Protein AF-A0A7U9HAM4-F1 (afdb_monomer_lite)

pLDDT: mean 72.99, std 14.91, range [41.81, 91.31]

Organism: NCBI:txid1200984

Radius of gyration: 22.61 Å; chains: 1; bounding box: 63×21×62 Å

Secondary structure (DSSP, 8-state):
--------------------HHHHHHHHHHHHHHHHHHHHHHHHHHH----STTSS-HHHHHHHHHHHHHHHHHTTTTS---

Structure (mmCIF, N/CA/C/O backbone):
data_AF-A0A7U9HAM4-F1
#
_entry.id   AF-A0A7U9HAM4-F1
#
loop_
_atom_site.group_PDB
_atom_site.id
_atom_site.type_symbol
_atom_site.label_atom_id
_atom_site.label_alt_id
_atom_site.label_comp_id
_atom_site.label_asym_id
_atom_site.label_entity_id
_atom_site.label_seq_id
_atom_site.pdbx_PDB_ins_code
_atom_site.Cartn_x
_atom_site.Cartn_y
_atom_site.Cartn_z
_atom_site.occupancy
_atom_site.B_iso_or_equiv
_atom_site.auth_seq_id
_atom_site.auth_comp_id
_atom_site.auth_asym_id
_atom_site.auth_atom_id
_atom_site.pdbx_PDB_model_num
ATOM 1 N N . MET A 1 1 ? -47.613 12.450 45.733 1.00 42.66 1 MET A N 1
ATOM 2 C CA . MET A 1 1 ? -47.413 12.615 44.276 1.00 42.66 1 MET A CA 1
ATOM 3 C C . MET A 1 1 ? -46.002 12.138 43.950 1.00 42.66 1 MET A C 1
ATOM 5 O O . MET A 1 1 ? -45.044 12.785 44.342 1.00 42.66 1 MET A O 1
ATOM 9 N N . ASN A 1 2 ? -45.875 10.921 43.414 1.00 45.38 2 ASN A N 1
ATOM 10 C CA . ASN A 1 2 ? -44.614 10.173 43.331 1.00 45.38 2 ASN A CA 1
ATOM 11 C C . ASN A 1 2 ? -43.997 10.362 41.934 1.00 45.38 2 ASN A C 1
ATOM 13 O O . ASN A 1 2 ? -44.565 9.907 40.940 1.00 45.38 2 ASN A O 1
ATOM 17 N N . THR A 1 3 ? -42.885 11.091 41.840 1.00 49.16 3 THR A N 1
ATOM 18 C CA . THR A 1 3 ? -42.224 11.422 40.573 1.00 49.16 3 THR A CA 1
ATOM 19 C C . THR A 1 3 ? -41.408 10.226 40.083 1.00 49.16 3 THR A C 1
ATOM 21 O O . THR A 1 3 ? -40.273 9.990 40.495 1.00 49.16 3 THR A O 1
ATOM 24 N N . LYS A 1 4 ? -41.994 9.435 39.176 1.00 53.72 4 LYS A N 1
ATOM 25 C CA . LYS A 1 4 ? -41.273 8.369 38.471 1.00 53.72 4 LYS A CA 1
ATOM 26 C C . LYS A 1 4 ? -40.170 8.997 37.613 1.00 53.72 4 LYS A C 1
ATOM 28 O O . LYS A 1 4 ? -40.442 9.542 36.549 1.00 53.72 4 LYS A O 1
ATOM 33 N N . ARG A 1 5 ? -38.914 8.908 38.066 1.00 57.44 5 ARG A N 1
ATOM 34 C CA . ARG A 1 5 ? -37.739 9.173 37.226 1.00 57.44 5 ARG A CA 1
ATOM 35 C C . ARG A 1 5 ? -37.690 8.114 36.128 1.00 57.44 5 ARG A C 1
ATOM 37 O O . ARG A 1 5 ? -37.322 6.967 36.377 1.00 57.44 5 ARG A O 1
ATOM 44 N N . THR A 1 6 ? -38.061 8.497 34.915 1.00 53.06 6 THR A N 1
ATOM 45 C CA . THR A 1 6 ? -37.802 7.719 33.705 1.00 53.06 6 THR A CA 1
ATOM 46 C C . THR A 1 6 ? -36.289 7.627 33.518 1.00 53.06 6 THR A C 1
ATOM 48 O O . THR A 1 6 ? -35.645 8.590 33.102 1.00 53.06 6 THR A O 1
ATOM 51 N N . LYS A 1 7 ? -35.700 6.483 33.885 1.00 55.84 7 LYS A N 1
ATOM 52 C CA . LYS A 1 7 ? -34.324 6.147 33.513 1.00 55.84 7 LYS A CA 1
ATOM 53 C C . LYS A 1 7 ? -34.283 6.106 31.990 1.00 55.84 7 LYS A C 1
ATOM 55 O O . LYS A 1 7 ? -34.916 5.237 31.394 1.00 55.84 7 LYS A O 1
ATOM 60 N N . GLN A 1 8 ? -33.588 7.059 31.372 1.00 58.03 8 GLN A N 1
ATOM 61 C CA . GLN A 1 8 ? -33.303 6.971 29.948 1.00 58.03 8 GLN A CA 1
ATOM 62 C C . GLN A 1 8 ? -32.580 5.644 29.693 1.00 58.03 8 GLN A C 1
ATOM 64 O O . GLN A 1 8 ? -31.648 5.318 30.441 1.00 58.03 8 GLN A O 1
ATOM 69 N N . PRO A 1 9 ? -33.002 4.853 28.695 1.00 49.91 9 PRO A N 1
ATOM 70 C CA . PRO A 1 9 ? -32.227 3.704 28.284 1.00 49.91 9 PRO A CA 1
ATOM 71 C C . PRO A 1 9 ? -30.886 4.249 27.801 1.00 49.91 9 PRO A C 1
ATOM 73 O O . PRO A 1 9 ? -30.808 4.905 26.767 1.00 49.91 9 PRO A O 1
ATOM 76 N N . GLN A 1 10 ? -29.828 4.012 28.578 1.00 56.81 10 GLN A N 1
ATOM 77 C CA . GLN A 1 10 ? -28.472 4.084 28.064 1.00 56.81 10 GLN A CA 1
ATOM 78 C C . GLN A 1 10 ? -28.389 3.005 26.992 1.00 56.81 10 GLN A C 1
ATOM 80 O O . GLN A 1 10 ? -28.041 1.856 27.269 1.00 56.81 10 GLN A O 1
ATOM 85 N N . THR A 1 11 ? -28.766 3.354 25.767 1.00 53.03 11 THR A N 1
ATOM 86 C CA . THR A 1 11 ? -28.330 2.630 24.591 1.00 53.03 11 THR A CA 1
ATOM 87 C C . THR A 1 11 ? -26.814 2.704 24.647 1.00 53.03 11 THR A C 1
ATOM 89 O O . THR A 1 11 ? -26.206 3.693 24.241 1.00 53.03 11 THR A O 1
ATOM 92 N N . LYS A 1 12 ? -26.194 1.665 25.218 1.00 49.31 12 LYS A N 1
ATOM 93 C CA . LYS A 1 12 ? -24.844 1.242 24.873 1.00 49.31 12 LYS A CA 1
ATOM 94 C C . LYS A 1 12 ? -24.897 0.936 23.380 1.00 49.31 12 LYS A C 1
ATOM 96 O O . LYS A 1 12 ? -24.996 -0.222 22.989 1.00 49.31 12 LYS A O 1
ATOM 101 N N . ILE A 1 13 ? -24.921 1.983 22.557 1.00 53.16 13 ILE A N 1
ATOM 102 C CA . ILE A 1 13 ? -24.575 1.892 21.149 1.00 53.16 13 ILE A CA 1
ATOM 103 C C . ILE A 1 13 ? -23.194 1.270 21.212 1.00 53.16 13 ILE A C 1
ATOM 105 O O . ILE A 1 13 ? -22.305 1.808 21.882 1.00 53.16 13 ILE A O 1
ATOM 109 N N . GLY A 1 14 ? -23.135 0.025 20.737 1.00 47.53 14 GLY A N 1
ATOM 110 C CA . GLY A 1 14 ? -22.041 -0.892 20.985 1.00 47.53 14 GLY A CA 1
ATOM 111 C C . GLY A 1 14 ? -20.747 -0.137 20.817 1.00 47.53 14 GLY A C 1
ATOM 112 O O . GLY A 1 14 ? -20.605 0.585 19.838 1.00 47.53 14 GLY A O 1
ATOM 113 N N . ARG A 1 15 ? -19.878 -0.243 21.826 1.00 46.03 15 ARG A N 1
ATOM 114 C CA . ARG A 1 15 ? -18.501 0.240 21.824 1.00 46.03 15 ARG A CA 1
ATOM 115 C C . ARG A 1 15 ? -17.948 -0.049 20.431 1.00 46.03 15 ARG A C 1
ATOM 117 O O . ARG A 1 15 ? -17.552 -1.185 20.177 1.00 46.03 15 ARG A O 1
ATOM 124 N N . LEU A 1 16 ? -18.039 0.933 19.523 1.00 53.12 16 LEU A N 1
ATOM 125 C CA . LEU A 1 16 ? -17.499 0.834 18.179 1.00 53.12 16 LEU A CA 1
ATOM 126 C C . LEU A 1 16 ? -16.060 0.491 18.484 1.00 53.12 16 LEU A C 1
ATOM 128 O O . LEU A 1 16 ? -15.443 1.196 19.293 1.00 53.12 16 LEU A O 1
ATOM 132 N N . HIS A 1 17 ? -15.628 -0.689 18.051 1.00 52.19 17 HIS A N 1
ATOM 133 C CA . HIS A 1 17 ? -14.341 -1.253 18.415 1.00 52.19 17 HIS A CA 1
ATOM 134 C C . HIS A 1 17 ? -13.315 -0.336 17.754 1.00 52.19 17 HIS A C 1
ATOM 136 O O . HIS A 1 17 ? -12.843 -0.609 16.657 1.00 52.19 17 HIS A O 1
ATOM 142 N N . THR A 1 18 ? -13.074 0.815 18.381 1.00 52.72 18 THR A N 1
ATOM 143 C CA . THR A 1 18 ? -12.171 1.867 17.961 1.00 52.72 18 THR A CA 1
ATOM 144 C C . THR A 1 18 ? -10.853 1.158 18.005 1.00 52.72 18 THR A C 1
ATOM 146 O O . THR A 1 18 ? -10.318 0.851 19.074 1.00 52.72 18 THR A O 1
ATOM 149 N N . ARG A 1 19 ? -10.440 0.712 16.821 1.00 54.75 19 ARG A N 1
ATOM 150 C CA . ARG A 1 19 ? -9.265 -0.116 16.642 1.00 54.75 19 ARG A CA 1
ATOM 151 C C . ARG A 1 19 ? -8.149 0.566 17.409 1.00 54.75 19 ARG A C 1
ATOM 153 O O . ARG A 1 19 ? -7.939 1.767 17.234 1.00 54.75 19 ARG A O 1
ATOM 160 N N . SER A 1 20 ? -7.505 -0.173 18.309 1.00 60.88 20 SER A N 1
ATOM 161 C CA . SER A 1 20 ? -6.521 0.358 19.252 1.00 60.88 20 SER A CA 1
ATOM 162 C C . SER A 1 20 ? -5.588 1.320 18.516 1.00 60.88 20 SER A C 1
ATOM 164 O O . SER A 1 20 ? -5.095 0.950 17.451 1.00 60.88 20 SER A O 1
ATOM 166 N N . ALA A 1 21 ? -5.334 2.523 19.039 1.00 61.75 21 ALA A N 1
ATOM 167 C CA . ALA A 1 21 ? -4.495 3.545 18.393 1.00 61.75 21 ALA A CA 1
ATOM 168 C C . ALA A 1 21 ? -3.242 3.008 17.641 1.00 61.75 21 ALA A C 1
ATOM 170 O O . ALA A 1 21 ? -3.040 3.406 16.491 1.00 61.75 21 ALA A O 1
ATOM 171 N N . PRO A 1 22 ? -2.454 2.047 18.176 1.00 63.88 22 PRO A N 1
ATOM 172 C CA . PRO A 1 22 ? -1.327 1.451 17.442 1.00 63.88 22 PRO A CA 1
ATOM 173 C C . PRO A 1 22 ? -1.718 0.702 16.155 1.00 63.88 22 PRO A C 1
ATOM 175 O O . PRO A 1 22 ? -1.002 0.765 15.157 1.00 63.88 22 PRO A O 1
ATOM 178 N N . SER A 1 23 ? -2.874 0.035 16.125 1.00 69.25 23 SER A N 1
ATOM 179 C CA . SER A 1 23 ? -3.376 -0.653 14.926 1.00 69.25 23 SER A CA 1
ATOM 180 C C . SER A 1 23 ? -3.734 0.308 13.790 1.00 69.25 23 SER A C 1
ATOM 182 O O . SER A 1 23 ? -3.621 -0.068 12.622 1.00 69.25 23 SER A O 1
ATOM 184 N N . ARG A 1 24 ? -4.107 1.544 14.140 1.00 72.81 24 ARG A N 1
ATOM 185 C CA . ARG A 1 24 ? -4.437 2.618 13.205 1.00 72.81 24 ARG A CA 1
ATOM 186 C C . ARG A 1 24 ? -3.180 3.235 12.593 1.00 72.81 24 ARG A C 1
ATOM 188 O O . ARG A 1 24 ? -3.123 3.399 11.379 1.00 72.81 24 ARG A O 1
ATOM 195 N N . ILE A 1 25 ? -2.161 3.507 13.413 1.00 80.62 25 ILE A N 1
ATOM 196 C CA . ILE A 1 25 ? -0.853 4.021 12.961 1.00 80.62 25 ILE A CA 1
ATOM 197 C C . ILE A 1 25 ? -0.194 3.027 12.001 1.00 80.62 25 ILE A C 1
ATOM 199 O O . ILE A 1 25 ? 0.258 3.415 10.927 1.00 80.62 25 ILE A O 1
ATOM 203 N N . PHE A 1 26 ? -0.213 1.735 12.344 1.00 82.81 26 PHE A N 1
ATOM 204 C CA . PHE A 1 26 ? 0.313 0.687 11.470 1.00 82.81 26 PHE A CA 1
ATOM 205 C C . PHE A 1 26 ? -0.428 0.620 10.126 1.00 82.81 26 PHE A C 1
ATOM 207 O O . PHE A 1 26 ? 0.197 0.450 9.085 1.00 82.81 26 PHE A O 1
ATOM 214 N N . GLY A 1 27 ? -1.754 0.802 10.132 1.00 83.44 27 GLY A N 1
ATOM 215 C CA . GLY A 1 27 ? -2.546 0.875 8.902 1.00 83.44 27 GLY A CA 1
ATOM 216 C C . GLY A 1 27 ? -2.139 2.035 7.996 1.00 83.44 27 GLY A C 1
ATOM 217 O O . GLY A 1 27 ? -1.965 1.838 6.797 1.00 83.44 27 GLY A O 1
ATOM 218 N N . TRP A 1 28 ? -1.922 3.223 8.569 1.00 85.50 28 TRP A N 1
ATOM 219 C CA . TRP A 1 28 ? -1.437 4.385 7.820 1.00 85.50 28 TRP A CA 1
ATOM 220 C C . TRP A 1 28 ? -0.032 4.173 7.262 1.00 85.50 28 TRP A C 1
ATOM 222 O O . TRP A 1 28 ? 0.204 4.477 6.096 1.00 85.50 28 TRP A O 1
ATOM 232 N N . ALA A 1 29 ? 0.883 3.619 8.060 1.00 88.00 29 ALA A N 1
ATOM 233 C CA . ALA A 1 29 ? 2.235 3.308 7.606 1.00 88.00 29 ALA A CA 1
ATOM 234 C C . ALA A 1 29 ? 2.219 2.326 6.425 1.00 88.00 29 ALA A C 1
ATOM 236 O O . ALA A 1 29 ? 2.866 2.573 5.411 1.00 88.00 29 ALA A O 1
ATOM 237 N N . LEU A 1 30 ? 1.428 1.254 6.526 1.00 89.62 30 LEU A N 1
ATOM 238 C CA . LEU A 1 30 ? 1.286 0.263 5.461 1.00 89.62 30 LEU A CA 1
ATOM 239 C C . LEU A 1 30 ? 0.667 0.866 4.193 1.00 89.62 30 LEU A C 1
ATOM 241 O O . LEU A 1 30 ? 1.128 0.571 3.092 1.00 89.62 30 LEU A O 1
ATOM 245 N N . LEU A 1 31 ? -0.344 1.727 4.342 1.00 89.12 31 LEU A N 1
ATOM 246 C CA . LEU A 1 31 ? -0.984 2.417 3.223 1.00 89.12 31 LEU A CA 1
ATOM 247 C C . LEU A 1 31 ? 0.019 3.294 2.468 1.00 89.12 31 LEU A C 1
ATOM 249 O O . LEU A 1 31 ? 0.143 3.167 1.251 1.00 89.12 31 LEU A O 1
ATOM 253 N N . TRP A 1 32 ? 0.762 4.141 3.184 1.00 90.94 32 TRP A N 1
ATOM 254 C CA . TRP A 1 32 ? 1.764 5.016 2.576 1.00 90.94 32 TRP A CA 1
ATOM 255 C C . TRP A 1 32 ? 2.894 4.227 1.921 1.00 90.94 32 TRP A C 1
ATOM 257 O O . TRP A 1 32 ? 3.246 4.510 0.780 1.00 90.94 32 TRP A O 1
ATOM 267 N N . LEU A 1 33 ? 3.417 3.204 2.599 1.00 90.19 33 LEU A N 1
ATOM 268 C CA . LEU A 1 33 ? 4.464 2.345 2.048 1.00 90.19 33 LEU A CA 1
ATOM 269 C C . LEU A 1 33 ? 4.007 1.670 0.745 1.00 90.19 33 LEU A C 1
ATOM 271 O O . LEU A 1 33 ? 4.743 1.654 -0.237 1.00 90.19 33 LEU A O 1
ATOM 275 N N . SER A 1 34 ? 2.774 1.165 0.717 1.00 88.44 34 SER A N 1
ATOM 276 C CA . SER A 1 34 ? 2.214 0.501 -0.465 1.00 88.44 34 SER A CA 1
ATOM 277 C C . SER A 1 34 ? 2.029 1.472 -1.633 1.00 88.44 34 SER A C 1
ATOM 279 O O . SER A 1 34 ? 2.344 1.124 -2.767 1.00 88.44 34 SER A O 1
ATOM 281 N N . LEU A 1 35 ? 1.587 2.708 -1.367 1.00 90.56 35 LEU A N 1
ATOM 282 C CA . LEU A 1 35 ? 1.510 3.760 -2.387 1.00 90.56 35 LEU A CA 1
ATOM 283 C C . LEU A 1 35 ? 2.886 4.112 -2.958 1.00 90.56 35 LEU A C 1
ATOM 285 O O . LEU A 1 35 ? 3.015 4.265 -4.169 1.00 90.56 35 LEU A O 1
ATOM 289 N N . VAL A 1 36 ? 3.912 4.207 -2.107 1.00 90.88 36 VAL A N 1
ATOM 290 C CA . VAL A 1 36 ? 5.289 4.475 -2.550 1.00 90.88 36 VAL A CA 1
ATOM 291 C C . VAL A 1 36 ? 5.793 3.353 -3.454 1.00 90.88 36 VAL A C 1
ATOM 293 O O . VAL A 1 36 ? 6.353 3.641 -4.504 1.00 90.88 36 VAL A O 1
ATOM 296 N N . VAL A 1 37 ? 5.552 2.086 -3.105 1.00 87.94 37 VAL A N 1
ATOM 297 C CA . VAL A 1 37 ? 5.945 0.941 -3.945 1.00 87.94 37 VAL A CA 1
ATOM 298 C C . VAL A 1 37 ? 5.264 0.988 -5.315 1.00 87.94 37 VAL A C 1
ATOM 300 O O . VAL A 1 37 ? 5.936 0.803 -6.326 1.00 87.94 37 VAL A O 1
ATOM 303 N N . ILE A 1 38 ? 3.960 1.286 -5.370 1.00 87.31 38 ILE A N 1
ATOM 304 C CA . ILE A 1 38 ? 3.236 1.435 -6.645 1.00 87.31 38 ILE A CA 1
ATOM 305 C C . ILE A 1 38 ? 3.822 2.589 -7.464 1.00 87.31 38 ILE A C 1
ATOM 307 O O . ILE A 1 38 ? 4.059 2.429 -8.658 1.00 87.31 38 ILE A O 1
ATOM 311 N N . ALA A 1 39 ? 4.069 3.739 -6.831 1.00 87.25 39 ALA A N 1
ATOM 312 C CA . ALA A 1 39 ? 4.620 4.912 -7.501 1.00 87.25 39 ALA A CA 1
ATOM 313 C C . ALA A 1 39 ? 6.028 4.648 -8.049 1.00 87.25 39 ALA A C 1
ATOM 315 O O . ALA A 1 39 ? 6.312 5.006 -9.187 1.00 87.25 39 ALA A O 1
ATOM 316 N N . LEU A 1 40 ? 6.890 3.980 -7.277 1.00 85.94 40 LEU A N 1
ATOM 317 C CA . LEU A 1 40 ? 8.217 3.572 -7.735 1.00 85.94 40 LEU A CA 1
ATOM 318 C C . LEU A 1 40 ? 8.109 2.606 -8.916 1.00 85.94 40 LEU A C 1
ATOM 320 O O . LEU A 1 40 ? 8.704 2.879 -9.950 1.00 85.94 40 LEU A O 1
ATOM 324 N N . ASN A 1 41 ? 7.285 1.559 -8.813 1.00 85.88 41 ASN A N 1
ATOM 325 C CA . ASN A 1 41 ? 7.084 0.590 -9.896 1.00 85.88 41 ASN A CA 1
ATOM 326 C C . ASN A 1 41 ? 6.550 1.246 -11.181 1.00 85.88 41 ASN A C 1
ATOM 328 O O . ASN A 1 41 ? 6.910 0.835 -12.282 1.00 85.88 41 ASN A O 1
ATOM 332 N N . TRP A 1 42 ? 5.706 2.273 -11.043 1.00 84.31 42 TRP A N 1
ATOM 333 C CA . TRP A 1 42 ? 5.239 3.086 -12.164 1.00 84.31 42 TRP A CA 1
ATOM 334 C C . TRP A 1 42 ? 6.382 3.906 -12.769 1.00 84.31 42 TRP A C 1
ATOM 336 O O . TRP A 1 42 ? 6.555 3.911 -13.978 1.00 84.31 42 TRP A O 1
ATOM 346 N N . ILE A 1 43 ? 7.190 4.592 -11.954 1.00 83.50 43 ILE A N 1
ATOM 347 C CA . ILE A 1 43 ? 8.314 5.414 -12.436 1.00 83.50 43 ILE A CA 1
ATOM 348 C C . ILE A 1 43 ? 9.341 4.568 -13.196 1.00 83.50 43 ILE A C 1
ATOM 350 O O . ILE A 1 43 ? 9.855 5.027 -14.218 1.00 83.50 43 ILE A O 1
ATOM 354 N N . GLU A 1 44 ? 9.627 3.350 -12.735 1.00 80.12 44 GLU A N 1
ATOM 355 C CA . GLU A 1 44 ? 10.532 2.423 -13.426 1.00 80.12 44 GLU A CA 1
ATOM 356 C C . GLU A 1 44 ? 10.077 2.102 -14.849 1.00 80.12 44 GLU A C 1
ATOM 358 O O . GLU A 1 44 ? 10.909 2.080 -15.756 1.00 80.12 44 GLU A O 1
ATOM 363 N N . GLU A 1 45 ? 8.767 1.936 -15.058 1.00 74.94 45 GLU A N 1
ATOM 364 C CA . GLU A 1 45 ? 8.198 1.640 -16.376 1.00 74.94 45 GLU A CA 1
ATOM 365 C C . GLU A 1 45 ? 8.474 2.755 -17.396 1.00 74.94 45 GLU A C 1
ATOM 367 O O . GLU A 1 45 ? 8.685 2.480 -18.576 1.00 74.94 45 GLU A O 1
ATOM 372 N N . PHE A 1 46 ? 8.551 4.012 -16.945 1.00 77.56 46 PHE A N 1
ATOM 373 C CA . PHE A 1 46 ? 8.822 5.163 -17.815 1.00 77.56 46 PHE A CA 1
ATOM 374 C C . PHE A 1 46 ? 10.295 5.575 -17.864 1.00 77.56 46 PHE A C 1
ATOM 376 O O . PHE A 1 46 ? 10.702 6.249 -18.811 1.00 77.56 46 PHE A O 1
ATOM 383 N N . SER A 1 47 ? 11.092 5.216 -16.856 1.00 68.06 47 SER A N 1
ATOM 384 C CA . SER A 1 47 ? 12.395 5.859 -16.629 1.00 68.06 47 SER A CA 1
ATOM 385 C C . SER A 1 47 ? 13.604 4.946 -16.834 1.00 68.06 47 SER A C 1
ATOM 387 O O . SER A 1 47 ? 14.724 5.433 -16.717 1.00 68.06 47 SER A O 1
ATOM 389 N N . ASN A 1 48 ? 13.430 3.654 -17.155 1.00 67.81 48 ASN A N 1
ATOM 390 C CA . ASN A 1 48 ? 14.544 2.689 -17.280 1.00 67.81 48 ASN A CA 1
ATOM 391 C C . ASN A 1 48 ? 15.477 2.695 -16.041 1.00 67.81 48 ASN A C 1
ATOM 393 O O . ASN A 1 48 ? 16.680 2.447 -16.123 1.00 67.81 48 ASN A O 1
ATOM 397 N N . LEU A 1 49 ? 14.908 3.033 -14.881 1.00 69.56 49 LEU A N 1
ATOM 398 C CA . LEU A 1 49 ? 15.567 3.060 -13.580 1.00 69.56 49 LEU A CA 1
ATOM 399 C C . LEU A 1 49 ? 15.206 1.769 -12.838 1.00 69.56 49 LEU A C 1
ATOM 401 O O . LEU A 1 49 ? 14.060 1.343 -12.899 1.00 69.56 49 LEU A O 1
ATOM 405 N N . ASN A 1 50 ? 16.165 1.187 -12.115 1.00 71.38 50 ASN A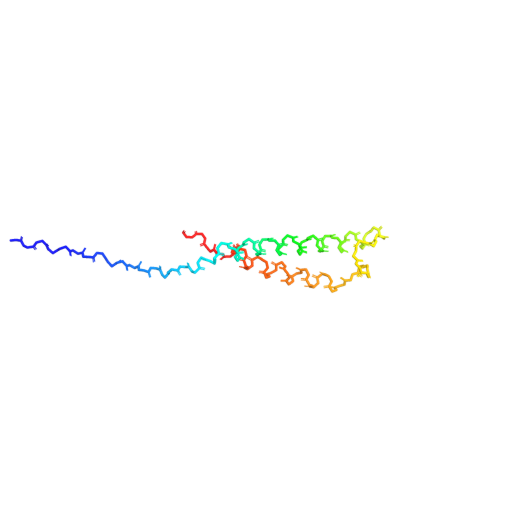 N 1
ATOM 406 C CA . ASN A 1 50 ? 15.949 0.044 -11.219 1.00 71.38 50 ASN A CA 1
ATOM 407 C C . ASN A 1 50 ? 16.055 0.512 -9.758 1.00 71.38 50 ASN A C 1
ATOM 409 O O . ASN A 1 50 ? 17.120 0.451 -9.144 1.00 71.38 50 ASN A O 1
ATOM 413 N N . ALA A 1 51 ? 14.955 1.029 -9.222 1.00 73.00 51 ALA A N 1
ATOM 414 C CA . ALA A 1 51 ? 14.755 1.380 -7.819 1.00 73.00 51 ALA A CA 1
ATOM 415 C C . ALA A 1 51 ? 14.242 0.198 -6.961 1.00 73.00 51 ALA A C 1
ATOM 417 O O . ALA A 1 51 ? 14.516 0.150 -5.761 1.00 73.00 51 ALA A O 1
ATOM 418 N N . LEU A 1 52 ? 13.510 -0.751 -7.548 1.00 72.44 52 LEU A N 1
ATOM 419 C CA . LEU A 1 52 ? 12.967 -1.958 -6.931 1.00 72.44 52 LEU A CA 1
ATOM 420 C C . LEU A 1 52 ? 13.878 -3.165 -7.216 1.00 72.44 52 LEU A C 1
ATOM 422 O O . LEU A 1 52 ? 14.438 -3.301 -8.308 1.00 72.44 52 LEU A O 1
ATOM 426 N N . PRO A 1 53 ? 14.049 -4.075 -6.241 1.00 71.19 53 PRO A N 1
ATOM 427 C CA . PRO A 1 53 ? 14.882 -5.255 -6.424 1.00 71.19 53 PRO A CA 1
ATOM 428 C C . PRO A 1 53 ? 14.253 -6.204 -7.453 1.00 71.19 53 PRO A C 1
ATOM 430 O O . PRO A 1 53 ? 13.257 -6.859 -7.176 1.00 71.19 53 PRO A O 1
ATOM 433 N N . GLY A 1 54 ? 14.862 -6.299 -8.636 1.00 77.31 54 GLY A N 1
ATOM 434 C CA . GLY A 1 54 ? 14.326 -7.069 -9.766 1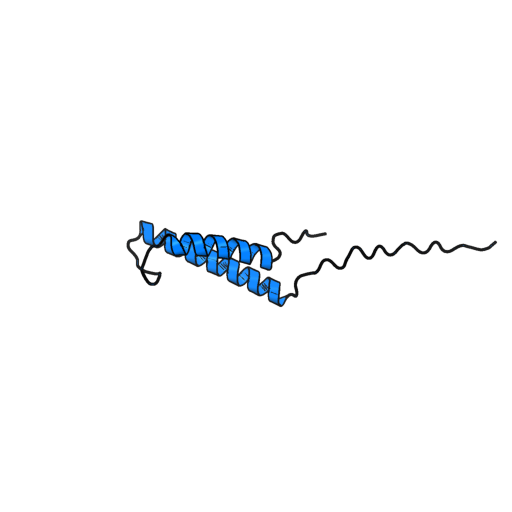.00 77.31 54 GLY A CA 1
ATOM 435 C C . GLY A 1 54 ? 13.613 -6.224 -10.828 1.00 77.31 54 GLY A C 1
ATOM 436 O O . GLY A 1 54 ? 13.168 -6.793 -11.822 1.00 77.31 54 GLY A O 1
ATOM 437 N N . GLY A 1 55 ? 13.566 -4.898 -10.652 1.00 77.56 55 GLY A N 1
ATOM 438 C CA . GLY A 1 55 ? 12.965 -3.947 -11.587 1.00 77.56 55 GLY A CA 1
ATOM 439 C C . GLY A 1 55 ? 11.437 -4.007 -11.620 1.00 77.56 55 GLY A C 1
ATOM 440 O O . GLY A 1 55 ? 10.792 -4.553 -10.717 1.00 77.56 55 GLY A O 1
ATOM 441 N N . HIS A 1 56 ? 10.872 -3.463 -12.699 1.00 81.06 56 HIS A N 1
ATOM 442 C CA . HIS A 1 56 ? 9.430 -3.344 -12.868 1.00 81.06 56 HIS A CA 1
ATOM 443 C C . HIS A 1 56 ? 8.758 -4.722 -12.866 1.00 81.06 56 HIS A C 1
ATOM 445 O O . HIS A 1 56 ? 9.111 -5.614 -13.643 1.00 81.06 56 HIS A O 1
ATOM 451 N N . SER A 1 57 ? 7.741 -4.895 -12.020 1.00 82.06 57 SER A N 1
ATOM 452 C CA . SER A 1 57 ? 6.994 -6.148 -11.950 1.00 82.06 57 SER A CA 1
ATOM 453 C C . SER A 1 57 ? 5.533 -5.945 -11.574 1.00 82.06 57 SER A C 1
ATOM 455 O O . SER A 1 57 ? 5.189 -5.241 -10.623 1.00 82.06 57 SER A O 1
ATOM 457 N N . VAL A 1 58 ? 4.658 -6.685 -12.258 1.00 81.19 58 VAL A N 1
ATOM 458 C CA . VAL A 1 58 ? 3.218 -6.763 -11.961 1.00 81.19 58 VAL A CA 1
ATOM 459 C C . VAL A 1 58 ? 2.963 -7.197 -10.511 1.00 81.19 58 VAL A C 1
ATOM 461 O O . VAL A 1 58 ? 1.968 -6.796 -9.908 1.00 81.19 58 VAL A O 1
ATOM 464 N N . LEU A 1 59 ? 3.880 -7.963 -9.908 1.00 81.88 59 LEU A N 1
ATOM 465 C CA . LEU A 1 59 ? 3.774 -8.391 -8.512 1.00 81.88 59 LEU A CA 1
ATOM 466 C C . LEU A 1 59 ? 3.809 -7.212 -7.529 1.00 81.88 59 LEU A C 1
ATOM 468 O O . LEU A 1 59 ? 3.083 -7.242 -6.535 1.00 81.88 59 LEU A O 1
ATOM 472 N N . TYR A 1 60 ? 4.587 -6.162 -7.810 1.00 81.12 60 TYR A N 1
ATOM 473 C CA . TYR A 1 60 ? 4.612 -4.951 -6.981 1.00 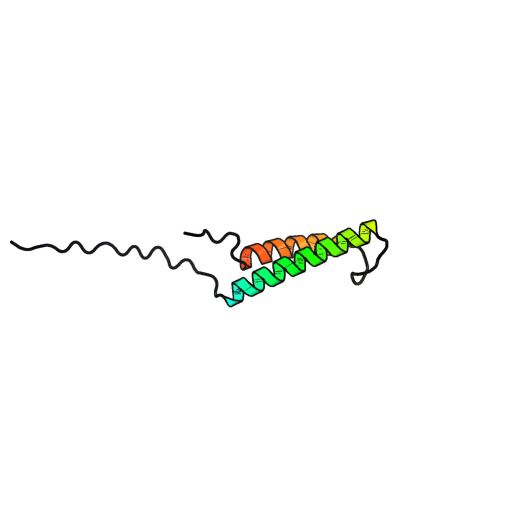81.12 60 TYR A CA 1
ATOM 474 C C . TYR A 1 60 ? 3.314 -4.159 -7.089 1.00 81.12 60 TYR A C 1
ATOM 476 O O . TYR A 1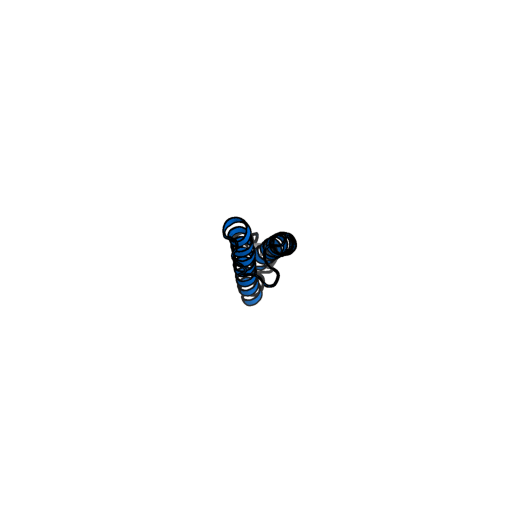 60 ? 2.841 -3.609 -6.096 1.00 81.12 60 TYR A O 1
ATOM 484 N N . LEU A 1 61 ? 2.701 -4.160 -8.271 1.00 85.06 61 LEU A N 1
ATOM 485 C CA . LEU A 1 61 ? 1.394 -3.557 -8.513 1.00 85.06 61 LEU A CA 1
ATOM 486 C C . LEU A 1 61 ? 0.300 -4.293 -7.730 1.00 85.06 61 LEU A C 1
ATOM 488 O O . LEU A 1 61 ? -0.420 -3.679 -6.945 1.00 85.06 61 LEU A O 1
ATOM 492 N N . VAL A 1 62 ? 0.221 -5.619 -7.867 1.00 87.62 62 VAL A N 1
ATOM 493 C CA . VAL A 1 62 ? -0.767 -6.446 -7.153 1.00 87.62 62 VAL A CA 1
ATOM 494 C C . VAL A 1 62 ? -0.553 -6.375 -5.639 1.00 87.62 62 VAL A C 1
ATOM 496 O O . VAL A 1 62 ? -1.500 -6.129 -4.890 1.00 87.62 62 VAL A O 1
ATOM 499 N N . GLY A 1 63 ? 0.689 -6.537 -5.178 1.00 87.12 63 GLY A N 1
ATOM 500 C CA . GLY A 1 63 ? 1.042 -6.451 -3.762 1.00 87.12 63 GLY A CA 1
ATOM 501 C C . GLY A 1 63 ? 0.763 -5.069 -3.175 1.0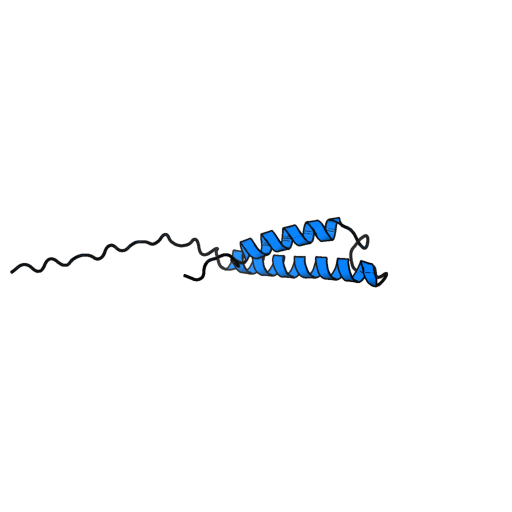0 87.12 63 GLY A C 1
ATOM 502 O O . GLY A 1 63 ? 0.215 -4.966 -2.079 1.00 87.12 63 GLY A O 1
ATOM 503 N N . GLY A 1 64 ? 1.057 -4.010 -3.930 1.00 86.94 64 GLY A N 1
ATOM 504 C CA . GLY A 1 64 ? 0.742 -2.637 -3.563 1.00 86.94 64 GLY A CA 1
ATOM 505 C C . GLY A 1 64 ? -0.760 -2.406 -3.420 1.00 86.94 64 GLY A C 1
ATOM 506 O O . GLY A 1 64 ? -1.193 -1.863 -2.409 1.00 86.94 64 GLY A O 1
ATOM 507 N N . VAL A 1 65 ? -1.579 -2.860 -4.374 1.00 89.44 65 VAL A N 1
ATOM 508 C CA . VAL A 1 65 ? -3.048 -2.721 -4.308 1.00 89.44 65 VAL A CA 1
ATOM 509 C C . VAL A 1 65 ? -3.610 -3.431 -3.073 1.00 89.44 65 VAL A C 1
ATOM 511 O O . VAL A 1 65 ? -4.409 -2.853 -2.331 1.00 89.44 65 VAL A O 1
ATOM 514 N N . VAL A 1 66 ? -3.150 -4.656 -2.801 1.00 91.31 66 VAL A N 1
ATOM 515 C CA . VAL A 1 66 ? -3.533 -5.410 -1.596 1.00 91.31 66 VAL A CA 1
ATOM 516 C C . VAL A 1 66 ? -3.079 -4.682 -0.326 1.00 91.31 66 VAL A C 1
ATOM 518 O O . VAL A 1 66 ? -3.853 -4.554 0.625 1.00 91.31 66 VAL A O 1
ATOM 521 N N . GLY A 1 67 ? -1.854 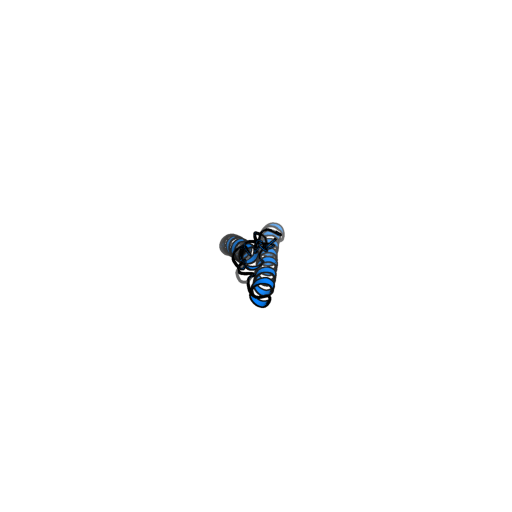-4.158 -0.315 1.00 89.38 67 GLY A N 1
ATOM 522 C CA . GLY A 1 67 ? -1.295 -3.394 0.798 1.00 89.38 67 GLY A CA 1
ATOM 523 C C . GLY A 1 67 ? -2.052 -2.094 1.077 1.00 89.38 67 GLY A C 1
ATOM 524 O O . GLY A 1 67 ? -2.339 -1.793 2.236 1.00 89.38 67 GLY A O 1
ATOM 525 N N . VAL A 1 68 ? -2.477 -1.369 0.036 1.00 89.12 68 VAL A N 1
ATOM 526 C CA . VAL A 1 68 ? -3.333 -0.179 0.154 1.00 89.12 68 VAL A CA 1
ATOM 527 C C . VAL A 1 68 ? -4.698 -0.551 0.728 1.00 89.12 68 VAL A C 1
ATOM 529 O O . VAL A 1 68 ? -5.155 0.107 1.661 1.00 89.12 68 VAL A O 1
ATOM 532 N N . ALA A 1 69 ? -5.335 -1.620 0.239 1.00 86.19 69 ALA A N 1
ATOM 533 C CA . ALA A 1 69 ? -6.636 -2.065 0.740 1.00 86.19 69 ALA A CA 1
ATOM 534 C C . ALA A 1 69 ? -6.575 -2.465 2.227 1.00 86.19 69 ALA A C 1
ATOM 536 O O . ALA A 1 69 ? -7.389 -2.012 3.039 1.00 86.19 69 ALA A O 1
ATOM 537 N N . LEU A 1 70 ? -5.569 -3.259 2.608 1.00 86.56 70 LEU A N 1
ATOM 538 C CA . LEU A 1 70 ? -5.336 -3.666 3.996 1.00 86.56 70 LEU A CA 1
ATOM 539 C C . LEU A 1 70 ? -4.951 -2.480 4.887 1.00 86.56 70 LEU A C 1
ATOM 541 O O . LEU A 1 70 ? -5.439 -2.376 6.015 1.00 86.56 70 LEU A O 1
ATOM 545 N N . GLY A 1 71 ? -4.110 -1.578 4.379 1.00 85.94 71 GLY A N 1
ATOM 546 C CA . GLY A 1 71 ? -3.691 -0.352 5.047 1.00 85.94 71 GLY A CA 1
ATOM 547 C C . GLY A 1 71 ? -4.870 0.577 5.318 1.00 85.94 71 GLY A C 1
ATOM 548 O O . GLY A 1 71 ? -5.077 0.965 6.463 1.00 85.94 71 GLY A O 1
ATOM 549 N N . ALA A 1 72 ? -5.710 0.847 4.314 1.00 83.88 72 ALA A N 1
ATOM 550 C CA . ALA A 1 72 ? -6.906 1.689 4.427 1.00 83.88 72 ALA A CA 1
ATOM 551 C C . ALA A 1 72 ? -7.916 1.104 5.420 1.00 83.88 72 ALA A C 1
ATOM 553 O O . ALA A 1 72 ? -8.441 1.812 6.286 1.00 83.88 72 ALA A O 1
ATOM 554 N N . TRP A 1 73 ? -8.124 -0.214 5.350 1.00 83.19 73 TRP A N 1
ATOM 555 C CA . TRP A 1 73 ? -8.949 -0.941 6.305 1.00 83.19 73 TRP A CA 1
ATOM 556 C C . TRP A 1 73 ? -8.403 -0.794 7.732 1.00 83.19 73 TRP A C 1
ATOM 558 O O . TRP A 1 73 ? -9.146 -0.431 8.645 1.00 83.19 73 TRP A O 1
ATOM 568 N N . ARG A 1 74 ? -7.103 -1.046 7.958 1.00 80.19 74 ARG A N 1
ATOM 569 C CA . ARG A 1 74 ? -6.457 -0.934 9.284 1.00 80.19 74 ARG A CA 1
ATOM 570 C C . ARG A 1 74 ? -6.377 0.496 9.810 1.00 80.19 74 ARG A C 1
ATOM 572 O O . ARG A 1 74 ? -6.540 0.685 11.012 1.00 80.19 74 ARG A O 1
ATOM 579 N N . ALA A 1 75 ? -6.187 1.474 8.933 1.00 82.12 75 ALA A N 1
ATOM 580 C CA . ALA A 1 75 ? -6.147 2.902 9.237 1.00 82.12 75 ALA A CA 1
ATOM 581 C C . ALA A 1 75 ? -7.510 3.465 9.674 1.00 82.12 75 ALA A C 1
ATOM 583 O O . ALA A 1 75 ? -7.581 4.599 10.162 1.00 82.12 75 ALA A O 1
ATOM 584 N N . GLY A 1 76 ? -8.580 2.677 9.521 1.00 73.69 76 GLY A N 1
ATOM 585 C CA . GLY A 1 76 ? -9.931 3.105 9.849 1.00 73.69 76 GLY A CA 1
ATOM 586 C C . GLY A 1 76 ? -10.435 4.176 8.888 1.00 73.69 76 GLY A C 1
ATOM 587 O O . GLY A 1 76 ? -11.201 5.035 9.301 1.00 73.69 76 GLY A O 1
ATOM 588 N N . VAL A 1 77 ? -10.006 4.150 7.617 1.00 74.88 77 VAL A N 1
ATOM 589 C CA . VAL A 1 77 ? -10.538 5.053 6.575 1.00 74.88 77 VAL A CA 1
ATOM 590 C C . VAL A 1 77 ? -12.048 4.852 6.408 1.00 74.88 77 VAL A C 1
ATOM 592 O O . VAL A 1 77 ? -12.778 5.804 6.159 1.00 74.88 77 VAL A O 1
ATOM 595 N N . PHE A 1 78 ? -12.516 3.620 6.612 1.00 73.38 78 PHE A N 1
ATOM 596 C CA . PHE A 1 78 ? -13.931 3.248 6.586 1.00 73.38 78 PHE A CA 1
ATOM 597 C C . PHE A 1 78 ? -14.599 3.279 7.968 1.00 73.38 78 PHE A C 1
ATOM 599 O O . PHE A 1 78 ? -15.751 2.869 8.091 1.00 73.38 78 PHE A O 1
ATOM 606 N N . ASP A 1 79 ? -13.887 3.707 9.016 1.00 68.00 79 ASP A N 1
ATOM 607 C CA . ASP A 1 79 ? -14.475 3.841 10.347 1.00 68.00 79 ASP A CA 1
ATOM 608 C C . ASP A 1 79 ? -15.368 5.085 10.319 1.00 68.00 79 ASP A C 1
ATOM 610 O O . ASP A 1 79 ? -14.885 6.217 10.208 1.00 68.00 79 ASP A O 1
ATOM 614 N N . ALA A 1 80 ? -16.684 4.871 10.292 1.00 55.25 80 ALA A N 1
ATOM 615 C CA . ALA A 1 80 ? -17.652 5.952 10.207 1.00 55.25 80 ALA A CA 1
ATOM 616 C C . ALA A 1 80 ? -17.439 6.898 11.393 1.00 55.25 80 ALA A C 1
ATOM 618 O O . ALA A 1 80 ? -17.527 6.496 12.554 1.00 55.25 80 ALA A O 1
ATOM 619 N N . LYS A 1 81 ? -17.142 8.165 11.096 1.00 51.25 81 LYS A N 1
ATOM 620 C CA . LYS A 1 81 ? -17.061 9.227 12.097 1.00 51.25 81 LYS A CA 1
ATOM 621 C C . LYS A 1 81 ? -18.486 9.507 12.584 1.00 51.25 81 LYS A C 1
ATOM 623 O O . LYS A 1 81 ? -19.174 10.339 12.001 1.00 51.25 81 LYS A O 1
ATOM 628 N N . SER A 1 82 ? -18.945 8.737 13.570 1.00 41.81 82 SER A N 1
ATOM 629 C CA . SER A 1 82 ? -20.194 9.001 14.288 1.00 41.81 82 SER A CA 1
ATOM 630 C C . SER A 1 82 ? -19.986 9.996 15.416 1.00 41.81 82 SER A C 1
ATOM 632 O O . SER A 1 82 ? -18.866 10.053 15.974 1.00 41.81 82 SER A O 1
#

Sequence (82 aa):
MNTKRTKQPQTKIGRLHTRSAPSRIFGWALLWLSLVVIALNWIEEFSNLNALPGGHSVLYLVGGVVGVALGAWRAGVFDAKS

Foldseek 3Di:
DDDPDDDDPPPCPDPLPPPPPVLLVVLQVLLVVLVVLLVQLVCQVVPVDAPDDVHRDVCSVVVSVVSNVSSCVSNCVVVDPD